Protein AF-A0A7S1D267-F1 (afdb_monomer_lite)

Radius of gyration: 24.35 Å; chains: 1; bounding box: 54×44×79 Å

Sequence (174 aa):
LTNVMGDVPKQSEVVRTTVVKEMGVYAPFTQSGLIVVNGHVASTYAHVQGGKSDRLVVGGVETALSFQYLAHLAQAPHRMLCSLNFKACESEQYDEEGLSWYAASQLAALDWLETQEGASKMAIGVGTAVVVLHVLSMMEFLMNHMLMIAVVGFVSWYGMRNTTKPVAVAAAAK

pLDDT: mean 81.95, std 12.63, range [33.12, 93.12]

InterPro domains:
  IPR001767 Hedgehog protein, Hint domain [PF01079] (10-107)
  IPR050387 Hedgehog Signaling [PTHR11889] (10-116)

Secondary structure (DSSP, 8-state):
-------PPP------------S-------TTSEEEETTEEEESS---STTS-SEEEETTEEEEEEHHHHHHHHHHHHHHHHHH-HHHHHT--B-TTS-BHHHHHHHHHHHHHHT-SSHHHHHHHHHHHHHHHHHHHHHHHHHHHHHHHHHHHHHHHHHHHHHTS---------

Organism: Cyclophora tenuis (NCBI:txid216820)

Structure (mmCIF, N/CA/C/O backbone):
data_AF-A0A7S1D267-F1
#
_entry.id   AF-A0A7S1D267-F1
#
loop_
_atom_site.group_PDB
_atom_site.id
_atom_site.type_symbol
_atom_site.label_atom_id
_atom_site.label_alt_id
_atom_site.label_comp_id
_atom_site.label_asym_id
_atom_site.label_entity_id
_atom_site.label_seq_id
_atom_site.pdbx_PDB_ins_code
_atom_site.Cartn_x
_atom_site.Cartn_y
_atom_site.Cartn_z
_atom_site.occupancy
_atom_site.B_iso_or_equiv
_atom_site.auth_seq_id
_atom_site.auth_comp_id
_atom_site.auth_asym_id
_atom_site.auth_atom_id
_atom_site.pdbx_PDB_model_num
ATOM 1 N N . LEU A 1 1 ? -13.409 -12.988 -21.648 1.00 35.12 1 LEU A N 1
ATOM 2 C CA . LEU A 1 1 ? -12.776 -14.095 -20.899 1.00 35.12 1 LEU A CA 1
ATOM 3 C C . LEU A 1 1 ? -13.588 -14.294 -19.633 1.00 35.12 1 LEU A C 1
ATOM 5 O O . LEU A 1 1 ? -14.026 -13.321 -19.042 1.00 35.12 1 LEU A O 1
ATOM 9 N N . THR A 1 2 ? -13.933 -15.545 -19.386 1.00 33.12 2 THR A N 1
ATOM 10 C CA . THR A 1 2 ? -15.068 -16.061 -18.613 1.00 33.12 2 THR A 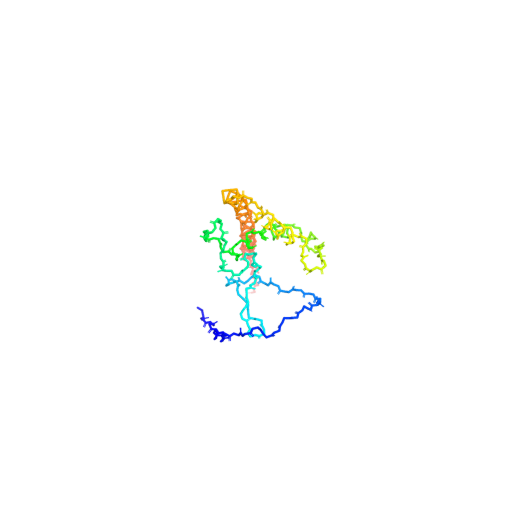CA 1
ATOM 11 C C . THR A 1 2 ? -15.100 -15.644 -17.143 1.00 33.12 2 THR A C 1
ATOM 13 O O . THR A 1 2 ? -14.118 -15.814 -16.427 1.00 33.12 2 THR A O 1
ATOM 16 N N . ASN A 1 3 ? -16.274 -15.176 -16.703 1.00 40.81 3 ASN A N 1
ATOM 17 C CA . ASN A 1 3 ? -16.671 -15.052 -15.304 1.00 40.81 3 ASN A CA 1
ATOM 18 C C . ASN A 1 3 ? -16.544 -16.415 -14.613 1.00 40.81 3 ASN A C 1
ATOM 20 O O . ASN A 1 3 ? -17.416 -17.268 -14.764 1.00 40.81 3 ASN A O 1
ATOM 24 N N . VAL A 1 4 ? -15.478 -16.614 -13.840 1.00 45.06 4 VAL A N 1
ATOM 25 C CA . VAL A 1 4 ? -15.450 -17.639 -12.791 1.00 45.06 4 VAL A CA 1
ATOM 26 C C . VAL A 1 4 ? -15.967 -16.966 -11.525 1.00 45.06 4 VAL A C 1
ATOM 28 O O . VAL A 1 4 ? -15.221 -16.648 -10.605 1.00 45.06 4 VAL A O 1
ATOM 31 N N . MET A 1 5 ? -17.262 -16.656 -11.529 1.00 41.69 5 MET A N 1
ATOM 32 C CA . MET A 1 5 ? -17.984 -16.271 -10.324 1.00 41.69 5 MET A CA 1
ATOM 33 C C . MET A 1 5 ? -18.315 -17.584 -9.619 1.00 41.69 5 MET A C 1
ATOM 35 O O . MET A 1 5 ? -19.364 -18.178 -9.849 1.00 41.69 5 MET A O 1
ATOM 39 N N . GLY A 1 6 ? -17.330 -18.105 -8.883 1.00 47.19 6 GLY A N 1
ATOM 40 C CA . GLY A 1 6 ? -17.556 -19.204 -7.954 1.00 47.19 6 GLY A CA 1
ATOM 41 C C . GLY A 1 6 ? -18.651 -18.800 -6.973 1.00 47.19 6 GLY A C 1
ATOM 42 O O . GLY A 1 6 ? -18.711 -17.635 -6.572 1.00 47.19 6 GLY A O 1
ATOM 43 N N . ASP A 1 7 ? -19.530 -19.750 -6.659 1.00 48.56 7 ASP A N 1
ATOM 44 C CA . ASP A 1 7 ? -20.630 -19.601 -5.712 1.00 48.56 7 ASP A CA 1
ATOM 45 C C . ASP A 1 7 ? -20.211 -18.751 -4.508 1.00 48.56 7 ASP A C 1
ATOM 47 O O . ASP A 1 7 ? -19.256 -19.075 -3.797 1.00 48.56 7 ASP A O 1
ATOM 51 N N . VAL A 1 8 ? -20.921 -17.642 -4.292 1.00 54.66 8 VAL A N 1
ATOM 52 C CA . VAL A 1 8 ? -20.744 -16.820 -3.093 1.00 54.66 8 VAL A CA 1
ATOM 53 C C . VAL A 1 8 ? -20.998 -17.733 -1.888 1.00 54.66 8 VAL A C 1
ATOM 55 O O . VAL A 1 8 ? -22.082 -18.325 -1.815 1.00 54.66 8 VAL A O 1
ATOM 58 N N . PRO A 1 9 ? -20.043 -17.890 -0.953 1.00 56.19 9 PRO A N 1
ATOM 59 C CA . PRO A 1 9 ? -20.243 -18.760 0.194 1.00 56.19 9 PRO A CA 1
ATOM 60 C C . PRO A 1 9 ? -21.490 -18.318 0.966 1.00 56.19 9 PRO A C 1
ATOM 62 O O . PRO A 1 9 ? -21.684 -17.128 1.226 1.00 56.19 9 PRO A O 1
ATOM 65 N N . LYS A 1 10 ? -22.345 -19.280 1.335 1.00 60.69 10 LYS A N 1
ATOM 66 C CA . LYS A 1 10 ? -23.443 -19.056 2.288 1.00 60.69 10 LYS A CA 1
ATOM 67 C C . LYS A 1 10 ? -22.890 -18.397 3.557 1.00 60.69 10 LYS A C 1
ATOM 69 O O . LYS A 1 10 ? -21.775 -18.718 3.964 1.00 60.69 10 LYS A O 1
ATOM 74 N N . GLN A 1 11 ? -23.680 -17.514 4.178 1.00 63.66 11 GLN A N 1
ATOM 75 C CA . GLN A 1 11 ? -23.341 -16.870 5.454 1.00 63.66 11 GLN A CA 1
ATOM 76 C C . GLN A 1 11 ? -22.750 -17.891 6.437 1.00 63.66 11 GLN A C 1
ATOM 78 O O . GLN A 1 11 ? -23.395 -18.883 6.775 1.00 63.66 11 GLN A O 1
ATOM 83 N N . SER A 1 12 ? -21.511 -17.643 6.858 1.00 74.12 12 SER A N 1
ATOM 84 C CA . SER A 1 12 ? -20.780 -18.455 7.826 1.00 74.12 12 SER A CA 1
ATOM 85 C C . SER A 1 12 ? -20.781 -17.758 9.181 1.00 74.12 12 SER A C 1
ATOM 87 O O . SER A 1 12 ? -20.404 -16.590 9.272 1.00 74.12 12 SER A O 1
ATOM 89 N N . GLU A 1 13 ? -21.179 -18.472 10.229 1.00 85.06 13 GLU A N 1
ATOM 90 C CA . GLU A 1 13 ? -21.114 -17.985 11.606 1.00 85.06 13 GLU A CA 1
ATOM 91 C C . GLU A 1 13 ? -19.745 -18.311 12.219 1.00 85.06 13 GLU A C 1
ATOM 93 O O . GLU A 1 13 ? -19.240 -19.430 12.095 1.00 85.06 13 GLU A O 1
ATOM 98 N N . VAL A 1 14 ? -19.124 -17.328 12.875 1.00 85.31 14 VAL A N 1
ATOM 99 C CA . VAL A 1 14 ? -17.839 -17.517 13.559 1.00 85.31 14 VAL A CA 1
ATOM 100 C C . VAL A 1 14 ? -18.091 -18.188 14.908 1.00 85.31 14 VAL A C 1
ATOM 102 O O . VAL A 1 14 ? -18.537 -17.547 15.853 1.00 85.31 14 VAL A O 1
ATOM 105 N N . VAL A 1 15 ? -17.786 -19.484 15.003 1.00 91.06 15 VAL A N 1
ATOM 106 C CA . VAL A 1 15 ? -18.012 -20.287 16.224 1.00 91.06 15 VAL A CA 1
ATOM 107 C C . VAL A 1 15 ? -16.840 -20.194 17.207 1.00 91.06 15 VAL A C 1
ATOM 109 O O . VAL A 1 15 ? -17.014 -20.320 18.418 1.00 91.06 15 VAL A O 1
ATOM 112 N N . ARG A 1 16 ? -15.618 -19.995 16.700 1.00 90.19 16 ARG A N 1
ATOM 113 C CA . ARG A 1 16 ? -14.397 -19.945 17.510 1.00 90.19 16 ARG A CA 1
ATOM 114 C C . ARG A 1 16 ? -13.319 -19.131 16.805 1.00 90.19 16 ARG A C 1
ATOM 116 O O . ARG A 1 16 ? -13.071 -19.340 15.623 1.00 90.19 16 ARG A O 1
ATOM 123 N N . THR A 1 17 ? -12.623 -18.297 17.570 1.00 88.81 17 THR A N 1
ATOM 124 C CA . THR A 1 17 ? -11.415 -17.593 17.126 1.00 88.81 17 THR A CA 1
ATOM 125 C C . THR A 1 17 ? -10.213 -18.158 17.872 1.00 88.81 17 THR A C 1
ATOM 127 O O . THR A 1 17 ? -10.249 -18.314 19.093 1.00 88.81 17 THR A O 1
ATOM 130 N N . THR A 1 18 ? -9.147 -18.488 17.149 1.00 89.19 18 THR A N 1
ATOM 131 C CA . THR A 1 18 ? -7.873 -18.945 17.718 1.00 89.19 18 THR A CA 1
ATOM 132 C C . THR A 1 18 ? -6.733 -18.149 17.112 1.00 89.19 18 THR A C 1
ATOM 134 O O . THR A 1 18 ? -6.724 -17.923 15.905 1.00 89.19 18 THR A O 1
ATOM 137 N N . VAL A 1 19 ? -5.763 -17.767 17.937 1.00 84.56 19 VAL A N 1
ATOM 138 C CA . VAL A 1 19 ? -4.521 -17.141 17.477 1.00 84.56 19 VAL A CA 1
ATOM 139 C C . VAL A 1 19 ? -3.485 -18.243 17.285 1.00 84.56 19 VAL A C 1
ATOM 141 O O . VAL A 1 19 ? -3.266 -19.043 18.195 1.00 84.56 19 VAL A O 1
ATOM 144 N N . VAL A 1 20 ? -2.879 -18.301 16.101 1.00 84.94 20 VAL A N 1
ATOM 145 C CA . VAL A 1 20 ? -1.828 -19.267 15.756 1.00 84.94 20 VAL A CA 1
ATOM 146 C C . VAL A 1 20 ? -0.622 -18.483 15.246 1.00 84.94 20 VAL A C 1
ATOM 148 O O . VAL A 1 20 ? -0.792 -17.561 14.451 1.00 84.94 20 VAL A O 1
ATOM 151 N N . LYS A 1 21 ? 0.580 -18.827 15.718 1.00 80.69 21 LYS A N 1
ATOM 152 C CA . LYS A 1 21 ? 1.842 -18.244 15.250 1.00 80.69 21 LYS A CA 1
ATOM 153 C C . LYS A 1 21 ? 2.550 -19.270 14.372 1.00 80.69 21 LYS A C 1
ATOM 155 O O . LYS A 1 21 ? 2.988 -20.297 14.877 1.00 80.69 21 LYS A O 1
ATOM 160 N N . GLU A 1 22 ? 2.639 -18.981 13.080 1.00 83.69 22 GLU A N 1
ATOM 161 C CA . GLU A 1 22 ? 3.252 -19.845 12.066 1.00 83.69 22 GLU A CA 1
ATOM 162 C C . GLU A 1 22 ? 4.342 -19.088 11.303 1.00 83.69 22 GLU A C 1
ATOM 164 O O . GLU A 1 22 ? 4.376 -17.855 11.303 1.00 83.69 22 GLU A O 1
ATOM 169 N N . MET A 1 23 ? 5.242 -19.822 10.643 1.00 80.38 23 MET A N 1
ATOM 170 C CA . MET A 1 23 ? 6.247 -19.209 9.775 1.00 80.38 23 MET A CA 1
ATOM 171 C C . MET A 1 23 ? 5.687 -18.943 8.379 1.00 80.38 23 MET A C 1
ATOM 173 O O . MET A 1 23 ? 5.276 -19.866 7.676 1.00 80.38 23 MET A O 1
ATOM 177 N N . GLY A 1 24 ? 5.786 -17.686 7.952 1.00 72.00 24 GLY A N 1
ATOM 178 C CA . GLY A 1 24 ? 5.407 -17.245 6.616 1.00 72.00 24 GLY A CA 1
ATOM 179 C C . GLY A 1 24 ? 3.974 -16.725 6.551 1.00 72.00 24 GLY A C 1
ATOM 180 O O . GLY A 1 24 ? 3.035 -17.331 7.059 1.00 72.00 24 GLY A O 1
ATOM 181 N N . VAL A 1 25 ? 3.814 -15.589 5.878 1.00 79.00 25 VAL A N 1
ATOM 182 C CA . VAL A 1 25 ? 2.520 -14.967 5.597 1.00 79.00 25 VAL A CA 1
ATOM 183 C C . VAL A 1 25 ? 2.462 -14.691 4.103 1.00 79.00 25 VAL A C 1
ATOM 185 O O . VAL A 1 25 ? 3.423 -14.198 3.515 1.00 79.00 25 VAL A O 1
ATOM 188 N N . TYR A 1 26 ? 1.338 -15.024 3.474 1.00 81.88 26 TYR A N 1
ATOM 189 C CA . TYR A 1 26 ? 1.105 -14.738 2.063 1.00 81.88 26 TYR A CA 1
ATOM 190 C C . TYR A 1 26 ? -0.168 -13.907 1.911 1.00 81.88 26 TYR A C 1
ATOM 192 O O . TYR A 1 26 ? -1.273 -14.411 2.101 1.00 81.88 26 TYR A O 1
ATOM 200 N N . ALA A 1 27 ? -0.001 -12.628 1.571 1.00 83.81 27 ALA A N 1
ATOM 201 C CA . ALA A 1 27 ? -1.084 -11.667 1.368 1.00 83.81 27 ALA A CA 1
ATOM 202 C C . ALA A 1 27 ? -0.957 -11.035 -0.032 1.00 83.81 27 ALA A C 1
ATOM 204 O O . ALA A 1 27 ? -0.378 -9.958 -0.183 1.00 83.81 27 ALA A O 1
ATOM 205 N N . PRO A 1 28 ? -1.408 -11.728 -1.093 1.00 85.50 28 PRO A N 1
ATOM 206 C CA . PRO A 1 28 ? -1.228 -11.252 -2.457 1.00 85.50 28 PRO A CA 1
ATOM 207 C C . PRO A 1 28 ? -2.199 -10.119 -2.775 1.00 85.50 28 PRO A C 1
ATOM 209 O O . PRO A 1 28 ? -3.397 -10.254 -2.561 1.00 85.50 28 PRO A O 1
ATOM 212 N N . PHE A 1 29 ? -1.718 -9.044 -3.396 1.00 83.81 29 PHE A N 1
ATOM 213 C CA . PHE A 1 29 ? -2.601 -8.021 -3.952 1.00 83.81 29 PHE A CA 1
ATOM 214 C C . PHE A 1 29 ? -3.257 -8.519 -5.242 1.00 83.81 29 PHE A C 1
ATOM 216 O O . PHE A 1 29 ? -2.619 -8.569 -6.296 1.00 83.81 29 PHE A O 1
ATOM 223 N N . THR A 1 30 ? -4.529 -8.913 -5.160 1.00 86.69 30 THR A N 1
ATOM 224 C CA . THR A 1 30 ? -5.304 -9.364 -6.322 1.00 86.69 30 THR A CA 1
ATOM 225 C C . THR A 1 30 ? -6.026 -8.195 -6.990 1.00 86.69 30 THR A C 1
ATOM 227 O O . THR A 1 30 ? -6.328 -7.179 -6.367 1.00 86.69 30 THR A O 1
ATOM 230 N N . GLN A 1 31 ? -6.350 -8.338 -8.278 1.00 82.38 31 GLN A N 1
ATOM 231 C CA . GLN A 1 31 ? -7.054 -7.289 -9.024 1.00 82.38 31 GLN A CA 1
ATOM 232 C C . GLN A 1 31 ? -8.456 -7.006 -8.455 1.00 82.38 31 GLN A C 1
ATOM 234 O O . GLN A 1 31 ? -8.903 -5.863 -8.461 1.00 82.38 31 GLN A O 1
ATOM 239 N N . SER A 1 32 ? -9.135 -8.033 -7.933 1.00 83.94 32 SER A N 1
ATOM 240 C CA . SER A 1 32 ? -10.429 -7.901 -7.250 1.00 83.94 32 SER A CA 1
ATOM 241 C C . SER A 1 32 ? -10.310 -7.455 -5.794 1.00 83.94 32 SER A C 1
ATOM 243 O O . SER A 1 32 ? -11.312 -7.087 -5.191 1.00 83.94 32 SER A O 1
ATOM 245 N N . GLY A 1 33 ? -9.116 -7.555 -5.212 1.00 84.50 33 GLY A N 1
ATOM 246 C CA . GLY A 1 33 ? -8.879 -7.363 -3.790 1.00 84.50 33 GLY A CA 1
ATOM 247 C C . GLY A 1 33 ? -9.447 -8.429 -2.867 1.00 84.50 33 GLY A C 1
ATOM 248 O O . GLY A 1 33 ? -9.523 -8.232 -1.654 1.00 84.50 33 GLY A O 1
ATOM 249 N N . LEU A 1 34 ? -9.847 -9.555 -3.450 1.00 88.81 34 LEU A N 1
ATOM 250 C CA . LEU A 1 34 ? -10.394 -10.704 -2.754 1.00 88.81 34 LEU A CA 1
ATOM 251 C C . LEU A 1 34 ? -9.536 -11.939 -3.033 1.00 88.81 34 LEU A C 1
ATOM 253 O O . LEU A 1 34 ? -8.952 -12.083 -4.112 1.00 88.81 34 LEU A O 1
ATOM 257 N N . ILE A 1 35 ? -9.507 -12.848 -2.067 1.00 90.88 35 ILE A N 1
ATOM 258 C CA . ILE A 1 35 ? -8.905 -14.176 -2.165 1.00 90.88 35 ILE A CA 1
ATOM 259 C C . ILE A 1 35 ? -9.842 -15.199 -1.522 1.00 90.88 35 ILE A C 1
ATOM 261 O O . ILE A 1 35 ? -10.541 -14.893 -0.559 1.00 90.88 35 ILE A O 1
ATOM 265 N N . VAL A 1 36 ? -9.869 -16.420 -2.056 1.00 91.31 36 VAL A N 1
ATOM 266 C CA . VAL A 1 36 ? -10.566 -17.542 -1.419 1.00 91.31 36 VAL A CA 1
ATOM 267 C C . VAL A 1 36 ? -9.545 -18.364 -0.643 1.00 91.31 36 VAL A C 1
ATOM 269 O O . VAL A 1 36 ? -8.651 -18.958 -1.240 1.00 91.31 36 VAL A O 1
ATOM 272 N N . VAL A 1 37 ? -9.683 -18.410 0.680 1.00 87.50 37 VAL A N 1
ATOM 273 C CA . VAL A 1 37 ? -8.833 -19.201 1.579 1.00 87.50 37 VAL A C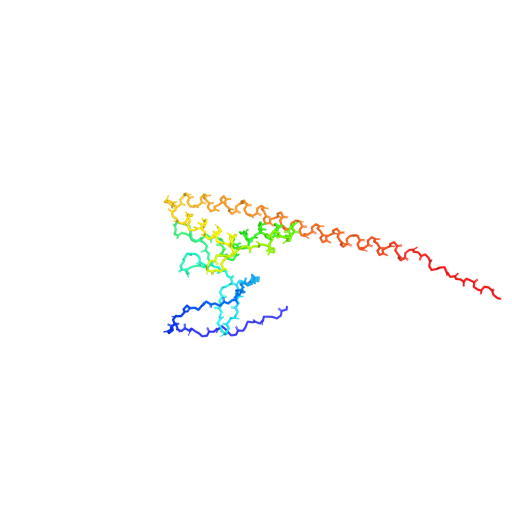A 1
ATOM 274 C C . VAL A 1 37 ? -9.715 -20.218 2.287 1.00 87.50 37 VAL A C 1
ATOM 276 O O . VAL A 1 37 ? -10.675 -19.852 2.959 1.00 87.50 37 VAL A O 1
ATOM 279 N N . ASN A 1 38 ? -9.421 -21.508 2.108 1.00 89.50 38 ASN A N 1
ATOM 280 C CA . ASN A 1 38 ? -10.194 -22.613 2.693 1.00 89.50 38 ASN A CA 1
ATOM 281 C C . ASN A 1 38 ? -11.712 -22.531 2.413 1.00 89.50 38 ASN A C 1
ATOM 283 O O . ASN A 1 38 ? -12.523 -22.865 3.268 1.00 89.50 38 ASN A O 1
ATOM 287 N N . GLY A 1 39 ? -12.103 -22.061 1.222 1.00 87.19 39 GLY A N 1
ATOM 288 C CA . GLY A 1 39 ? -13.512 -21.908 0.832 1.00 87.19 39 GLY A CA 1
ATOM 289 C C . GLY A 1 39 ? -14.195 -20.631 1.338 1.00 87.19 39 GLY A C 1
ATOM 290 O O . GLY A 1 39 ? -15.367 -20.416 1.035 1.00 87.19 39 GLY A O 1
ATOM 291 N N . HIS A 1 40 ? -13.476 -19.760 2.051 1.00 85.38 40 HIS A N 1
ATOM 292 C CA . HIS A 1 40 ? -13.980 -18.472 2.522 1.00 85.38 40 HIS A CA 1
ATOM 293 C C . HIS A 1 40 ? -13.397 -17.324 1.702 1.00 85.38 40 HIS A C 1
ATOM 295 O O . HIS A 1 40 ? -12.195 -17.283 1.445 1.00 85.38 40 HIS A O 1
ATOM 301 N N . VAL A 1 41 ? -14.248 -16.377 1.304 1.00 87.50 41 VAL A N 1
ATOM 302 C CA . VAL A 1 41 ? -13.813 -15.139 0.648 1.00 87.50 41 VAL A CA 1
ATOM 303 C C . VAL A 1 41 ? -13.280 -14.188 1.715 1.00 87.50 41 VAL A C 1
ATOM 305 O O . VAL A 1 41 ? -13.989 -13.855 2.661 1.00 87.50 41 VAL A O 1
ATOM 308 N N . ALA A 1 42 ? -12.043 -13.738 1.544 1.00 86.56 42 ALA A N 1
ATOM 309 C CA . ALA A 1 42 ? -11.384 -12.768 2.403 1.00 86.56 42 ALA A CA 1
ATOM 310 C C . ALA A 1 42 ? -10.831 -11.604 1.570 1.00 86.56 42 ALA A C 1
ATOM 312 O O . ALA A 1 42 ? -10.476 -11.772 0.402 1.00 86.56 42 ALA A O 1
ATOM 313 N N . SER A 1 43 ? -10.748 -10.423 2.183 1.00 87.00 43 SER A N 1
ATOM 314 C CA . SER A 1 43 ? -10.002 -9.290 1.626 1.00 87.00 43 SER A CA 1
ATOM 315 C C . SER A 1 43 ? -8.507 -9.607 1.607 1.00 87.00 43 SER A C 1
ATOM 317 O O . SER A 1 43 ? -7.988 -10.221 2.538 1.00 87.00 43 SER A O 1
ATOM 319 N N . THR A 1 44 ? -7.803 -9.143 0.578 1.00 88.81 44 THR A N 1
ATOM 320 C CA . THR A 1 44 ? -6.333 -9.205 0.505 1.00 88.81 44 THR A CA 1
ATOM 321 C C . THR A 1 44 ? -5.640 -7.989 1.120 1.00 88.81 44 THR A C 1
ATOM 323 O O . THR A 1 44 ? -4.424 -7.850 1.024 1.00 88.81 44 THR A O 1
ATOM 326 N N . TYR A 1 45 ? -6.408 -7.079 1.717 1.00 86.81 45 TYR A N 1
ATOM 327 C CA . TYR A 1 45 ? -5.925 -5.836 2.309 1.00 86.81 45 TYR A CA 1
ATOM 328 C C . TYR A 1 45 ? -6.380 -5.713 3.755 1.00 86.81 45 TYR A C 1
ATOM 330 O O . TYR A 1 45 ? -7.494 -6.127 4.098 1.00 86.81 45 TYR A O 1
ATOM 338 N N . ALA A 1 46 ? -5.539 -5.083 4.574 1.00 81.38 46 ALA A N 1
ATOM 339 C CA . ALA A 1 46 ? -5.892 -4.717 5.933 1.00 81.38 46 ALA A CA 1
ATOM 340 C C . ALA A 1 46 ? -7.019 -3.675 5.932 1.00 81.38 46 ALA A C 1
ATOM 342 O O . ALA A 1 46 ? -6.996 -2.702 5.174 1.00 81.38 46 ALA A O 1
ATOM 343 N N . HIS A 1 47 ? -7.999 -3.892 6.803 1.00 83.31 47 HIS A N 1
ATOM 344 C CA . HIS A 1 47 ? -9.089 -2.962 7.049 1.00 83.31 47 HIS A CA 1
ATOM 345 C C . HIS A 1 47 ? -8.882 -2.313 8.413 1.00 83.31 47 HIS A C 1
ATOM 347 O O . HIS A 1 47 ? -8.875 -3.013 9.423 1.00 83.31 47 HIS A O 1
ATOM 353 N N . VAL A 1 48 ? -8.683 -0.996 8.435 1.00 76.62 48 VAL A N 1
ATOM 354 C CA . VAL A 1 48 ? -8.252 -0.280 9.651 1.00 76.62 48 VAL A CA 1
ATOM 355 C C . VAL A 1 48 ? -9.441 0.302 10.432 1.00 76.62 48 VAL A C 1
ATOM 357 O O . VAL A 1 48 ? -9.388 0.425 11.646 1.00 76.62 48 VAL A O 1
ATOM 360 N N . GLN A 1 49 ? -10.589 0.518 9.774 1.00 80.81 49 GLN A N 1
ATOM 361 C CA . GLN A 1 49 ? -11.777 1.168 10.356 1.00 80.81 49 GLN A CA 1
ATOM 362 C C . GLN A 1 49 ? -12.878 0.184 10.800 1.00 80.81 49 GLN A C 1
ATOM 364 O O . GLN A 1 49 ? -14.076 0.420 10.602 1.00 80.81 49 GLN A O 1
ATOM 369 N N . GLY A 1 50 ? -12.486 -0.958 11.371 1.00 71.62 50 GLY A N 1
ATOM 370 C CA . GLY A 1 50 ? -13.409 -1.895 12.028 1.00 71.62 50 GLY A CA 1
ATOM 371 C C . GLY A 1 50 ? -14.457 -2.553 11.116 1.00 71.62 50 GLY A C 1
ATOM 372 O O . GLY A 1 50 ? -15.551 -2.876 11.575 1.00 71.62 50 GLY A O 1
ATOM 373 N N . GLY A 1 51 ? -14.158 -2.723 9.826 1.00 68.88 51 GLY A N 1
ATOM 374 C CA . GLY A 1 51 ? -14.932 -3.537 8.879 1.00 68.88 51 GLY A CA 1
ATOM 375 C C . GLY A 1 51 ? -16.285 -2.981 8.420 1.00 68.88 51 GLY A C 1
ATOM 376 O O . GLY A 1 51 ? -17.063 -3.728 7.835 1.00 68.88 51 GLY A O 1
ATOM 377 N N . LYS A 1 52 ? -16.609 -1.704 8.677 1.00 71.12 52 LYS A N 1
ATOM 378 C CA . LYS A 1 52 ? -17.950 -1.150 8.378 1.00 71.12 52 LYS A CA 1
ATOM 379 C C . LYS A 1 52 ? -18.194 -0.773 6.910 1.00 71.12 52 LYS A C 1
ATOM 381 O O . LYS A 1 52 ? -19.346 -0.730 6.493 1.00 71.12 52 LYS A O 1
ATOM 386 N N . SER A 1 53 ? -17.143 -0.473 6.149 1.00 82.56 53 SER A N 1
ATOM 387 C CA . SER A 1 53 ? -17.202 -0.083 4.728 1.00 82.56 53 SER A CA 1
ATOM 388 C C . SER A 1 53 ? -15.892 -0.464 4.045 1.00 82.56 53 SER A C 1
ATOM 390 O O . SER A 1 53 ? -14.849 -0.336 4.664 1.00 82.56 53 SER A O 1
ATOM 392 N N . ASP A 1 54 ? -15.889 -0.898 2.788 1.00 85.81 54 ASP A N 1
ATOM 393 C CA . ASP A 1 54 ? -14.661 -1.170 2.016 1.00 85.81 54 ASP A CA 1
ATOM 394 C C . ASP A 1 54 ? -13.894 0.108 1.617 1.00 85.81 54 ASP A C 1
ATOM 396 O O . ASP A 1 54 ? -12.798 0.044 1.040 1.00 85.81 54 ASP A O 1
ATOM 400 N N . ARG A 1 55 ? -14.451 1.272 1.957 1.00 89.00 55 ARG A N 1
ATOM 401 C CA . ARG A 1 55 ? -13.879 2.590 1.717 1.00 89.00 55 ARG A CA 1
ATOM 402 C C . ARG A 1 55 ? -13.511 3.313 2.999 1.00 89.00 55 ARG A C 1
ATOM 404 O O . ARG A 1 55 ? -14.070 3.082 4.068 1.00 89.00 55 ARG A O 1
ATOM 411 N N . LEU A 1 56 ? -12.571 4.239 2.853 1.00 87.75 56 LEU A N 1
ATOM 412 C CA . LEU A 1 56 ? -12.148 5.127 3.918 1.00 87.75 56 LEU A CA 1
ATOM 413 C C . LEU A 1 56 ? -13.287 6.082 4.283 1.00 87.75 56 LEU A C 1
ATOM 415 O O . LEU A 1 56 ? -13.815 6.795 3.424 1.00 87.75 56 LEU A O 1
ATOM 419 N N . VAL A 1 57 ? -13.612 6.135 5.567 1.00 87.12 57 VAL A N 1
ATOM 420 C CA . VAL A 1 57 ? -14.598 7.038 6.153 1.00 87.12 57 VAL A CA 1
ATOM 421 C C . VAL A 1 57 ? -13.869 8.166 6.876 1.00 87.12 57 VAL A C 1
ATOM 423 O O . VAL A 1 57 ? -13.069 7.929 7.777 1.00 87.12 57 VAL A O 1
ATOM 426 N N . VAL A 1 58 ? -14.163 9.412 6.509 1.00 83.06 58 VAL A N 1
ATOM 427 C CA . VAL A 1 58 ? -13.552 10.611 7.099 1.00 83.06 58 VAL A CA 1
ATOM 428 C C . VAL A 1 58 ? -14.666 11.486 7.660 1.00 83.06 58 VAL A C 1
ATOM 430 O O . VAL A 1 58 ? -15.563 11.907 6.935 1.00 83.06 58 VAL A O 1
ATOM 433 N N . GLY A 1 59 ? -14.648 11.743 8.971 1.00 80.06 59 GLY A N 1
ATOM 434 C CA . GLY A 1 59 ? -15.669 12.570 9.626 1.00 80.06 59 GLY A CA 1
ATOM 435 C C . GLY A 1 59 ? -17.087 11.991 9.538 1.00 80.06 59 GLY A C 1
ATOM 436 O O . GLY A 1 59 ? -18.050 12.748 9.516 1.00 80.06 59 GLY A O 1
ATOM 437 N N . GLY A 1 60 ? -17.212 10.664 9.440 1.00 81.56 60 GLY A N 1
ATOM 438 C CA . GLY A 1 60 ? -18.494 9.970 9.273 1.00 81.56 60 GLY A CA 1
ATOM 439 C C . GLY A 1 60 ? -19.013 9.907 7.832 1.00 81.56 60 GLY A C 1
ATOM 440 O O . GLY A 1 60 ? -20.074 9.333 7.610 1.00 81.56 60 GLY A O 1
ATOM 441 N N . VAL A 1 61 ? -18.280 10.455 6.857 1.00 83.56 61 VAL A N 1
ATOM 442 C CA . VAL A 1 61 ? -18.636 10.402 5.433 1.00 83.56 61 VAL A CA 1
ATOM 443 C C . VAL A 1 61 ? -17.738 9.404 4.712 1.00 83.56 61 VAL A C 1
ATOM 445 O O . VAL A 1 61 ? -16.513 9.467 4.821 1.00 83.56 61 VAL A O 1
ATOM 448 N N . GLU A 1 62 ? -18.348 8.486 3.964 1.00 88.94 62 GLU A N 1
ATOM 449 C CA . GLU A 1 62 ? -17.623 7.563 3.092 1.00 88.94 62 GLU A CA 1
ATOM 450 C C . GLU A 1 62 ? -16.992 8.329 1.922 1.00 88.94 62 GLU A C 1
ATOM 452 O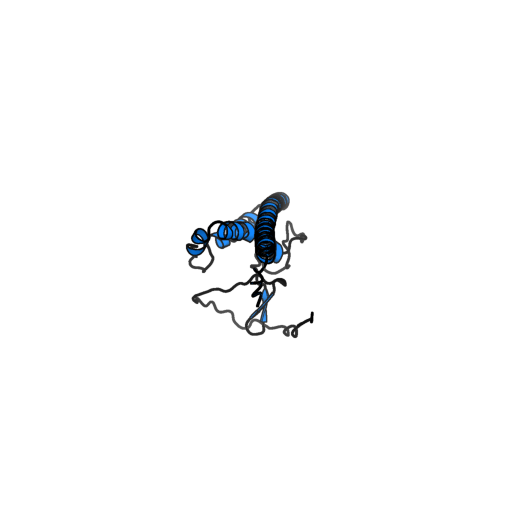 O . GLU A 1 62 ? -17.658 9.083 1.210 1.00 88.94 62 GLU A O 1
ATOM 457 N N . THR A 1 63 ? -15.687 8.159 1.733 1.00 88.31 63 THR A N 1
ATOM 458 C CA . THR A 1 63 ? -14.950 8.762 0.619 1.00 88.31 63 THR A CA 1
ATOM 459 C C . THR A 1 63 ? -14.956 7.837 -0.598 1.00 88.31 63 THR A C 1
ATOM 461 O O . THR A 1 63 ? -15.320 6.672 -0.506 1.00 88.31 63 THR A O 1
ATOM 464 N N . ALA A 1 64 ?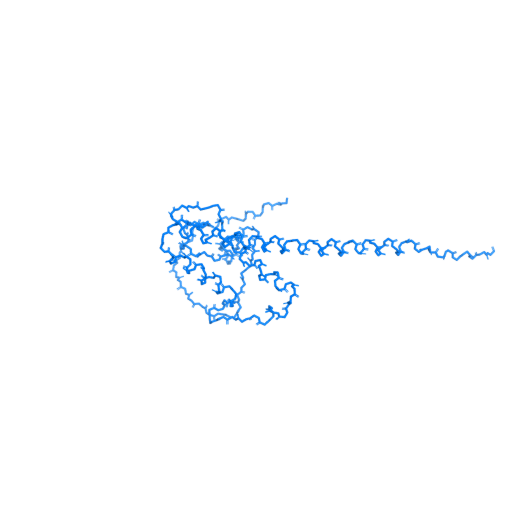 -14.487 8.315 -1.752 1.00 89.94 64 ALA A N 1
ATOM 465 C CA . ALA A 1 64 ? -14.306 7.468 -2.936 1.00 89.94 64 ALA A CA 1
ATOM 466 C C . ALA A 1 64 ? -13.082 6.524 -2.848 1.00 89.94 64 ALA A C 1
ATOM 468 O O . ALA A 1 64 ? -12.836 5.751 -3.775 1.00 89.94 64 ALA A O 1
ATOM 469 N N . LEU A 1 65 ? -12.295 6.592 -1.769 1.00 89.38 65 LEU A N 1
ATOM 470 C CA . LEU A 1 65 ? -11.034 5.867 -1.625 1.00 89.38 65 LEU A CA 1
ATOM 471 C C . LEU A 1 65 ? -11.283 4.492 -0.999 1.00 89.38 65 LEU A C 1
ATOM 473 O O . LEU A 1 65 ? -11.562 4.398 0.194 1.00 89.38 65 LEU A O 1
ATOM 477 N N . SER A 1 66 ? -11.164 3.421 -1.787 1.00 89.94 66 SER A N 1
ATOM 478 C CA . SER A 1 66 ? -11.204 2.054 -1.254 1.00 89.94 66 SER A CA 1
ATOM 479 C C . SER A 1 66 ? -9.913 1.703 -0.510 1.00 89.94 66 SER A C 1
ATOM 481 O O . SER A 1 66 ? -8.830 2.179 -0.867 1.00 89.94 66 SER A O 1
ATOM 483 N N . PHE A 1 67 ? -9.994 0.820 0.488 1.00 87.44 67 PHE A N 1
ATOM 484 C CA . PHE A 1 67 ? -8.798 0.316 1.180 1.00 87.44 67 PHE A CA 1
ATOM 485 C C . PHE A 1 67 ? -7.855 -0.442 0.234 1.00 87.44 67 PHE A C 1
ATOM 487 O O . PHE A 1 67 ? -6.638 -0.338 0.372 1.00 87.44 67 PHE A O 1
ATOM 494 N N . GLN A 1 68 ? -8.399 -1.114 -0.788 1.00 89.25 68 GLN A N 1
ATOM 495 C CA . GLN A 1 68 ? -7.611 -1.698 -1.878 1.00 89.25 68 GLN A CA 1
ATOM 496 C C . GLN A 1 68 ? -6.742 -0.641 -2.572 1.00 89.25 68 GLN A C 1
ATOM 498 O O . GLN A 1 68 ? -5.538 -0.834 -2.751 1.00 89.25 68 GLN A O 1
ATOM 503 N N . TYR A 1 69 ? -7.350 0.478 -2.975 1.00 89.50 69 TYR A N 1
ATOM 504 C CA . TYR A 1 69 ? -6.634 1.548 -3.658 1.00 89.50 69 TYR A CA 1
ATOM 505 C C . TYR A 1 69 ? -5.570 2.165 -2.749 1.00 89.50 69 TYR A C 1
ATOM 507 O O . TYR A 1 69 ? -4.424 2.323 -3.166 1.00 89.50 69 TYR A O 1
ATOM 515 N N . LEU A 1 70 ? -5.924 2.449 -1.494 1.00 90.00 70 LEU A N 1
ATOM 516 C CA . LEU A 1 70 ? -5.008 3.024 -0.512 1.00 90.00 70 LEU A CA 1
ATOM 517 C C . LEU A 1 70 ? -3.800 2.129 -0.246 1.00 90.00 70 LEU A C 1
ATOM 519 O O . LEU A 1 70 ? -2.679 2.624 -0.230 1.00 90.00 70 LEU A O 1
ATOM 523 N N . ALA A 1 71 ? -3.996 0.822 -0.106 1.00 89.44 71 ALA A N 1
ATOM 524 C CA . ALA A 1 71 ? -2.890 -0.103 0.090 1.00 89.44 71 ALA A CA 1
ATOM 525 C C . ALA A 1 71 ? -1.982 -0.200 -1.147 1.00 89.44 71 ALA A C 1
ATOM 527 O O . ALA A 1 71 ? -0.758 -0.214 -1.019 1.00 89.44 71 ALA A O 1
ATOM 528 N N . HIS A 1 72 ? -2.547 -0.193 -2.360 1.00 89.38 72 HIS A N 1
ATOM 529 C CA . HIS A 1 72 ? -1.740 -0.134 -3.583 1.00 89.38 72 HIS A CA 1
ATOM 530 C C . HIS A 1 72 ? -0.890 1.132 -3.666 1.00 89.38 72 HIS A C 1
ATOM 532 O O . HIS A 1 72 ? 0.284 1.052 -4.046 1.00 89.38 72 HIS A O 1
ATOM 538 N N . LEU A 1 73 ? -1.498 2.264 -3.313 1.00 91.38 73 LEU A N 1
ATOM 539 C CA . LEU A 1 73 ? -0.892 3.587 -3.304 1.00 91.38 73 LEU A CA 1
ATOM 540 C C . LEU A 1 73 ? 0.222 3.675 -2.255 1.00 91.38 73 LEU A C 1
ATOM 542 O O . LEU A 1 73 ? 1.329 4.103 -2.562 1.00 91.38 73 LEU A O 1
ATOM 546 N N . ALA A 1 74 ? -0.054 3.210 -1.036 1.00 91.38 74 ALA A N 1
ATOM 547 C CA . ALA A 1 74 ? 0.893 3.196 0.070 1.00 91.38 74 ALA A CA 1
ATOM 548 C C . ALA A 1 74 ? 2.079 2.266 -0.204 1.00 91.38 74 ALA A C 1
ATOM 550 O O . ALA A 1 74 ? 3.195 2.590 0.182 1.00 91.38 74 ALA A O 1
ATOM 551 N N . GLN A 1 75 ? 1.870 1.152 -0.912 1.00 91.12 75 GLN A N 1
ATOM 552 C CA . GLN A 1 75 ? 2.934 0.201 -1.242 1.00 91.12 75 GLN A CA 1
ATOM 553 C C . GLN A 1 75 ? 3.752 0.596 -2.485 1.00 91.12 75 GLN A C 1
ATOM 555 O O . GLN A 1 75 ? 4.817 0.026 -2.728 1.00 91.12 75 GLN A O 1
ATOM 560 N N . ALA A 1 76 ? 3.293 1.572 -3.273 1.00 91.94 76 ALA A N 1
ATOM 561 C CA . ALA A 1 76 ? 3.987 2.016 -4.482 1.00 91.94 76 ALA A CA 1
ATOM 562 C C . ALA A 1 76 ? 5.435 2.488 -4.249 1.00 91.94 76 ALA A C 1
ATOM 564 O O . ALA A 1 76 ? 6.322 2.035 -4.976 1.00 91.94 76 ALA A O 1
ATOM 565 N N . PRO A 1 77 ? 5.740 3.313 -3.226 1.00 91.69 77 PRO A N 1
ATOM 566 C CA . PRO A 1 77 ? 7.110 3.745 -2.968 1.00 91.69 77 PRO A CA 1
ATOM 567 C C . PRO A 1 77 ? 8.027 2.576 -2.603 1.00 91.69 77 PRO A C 1
ATOM 569 O O . PRO A 1 77 ? 9.175 2.551 -3.037 1.00 91.69 77 PRO A O 1
ATOM 572 N N . HIS A 1 78 ? 7.523 1.586 -1.861 1.00 91.25 78 HIS A N 1
ATOM 573 C CA . HIS A 1 78 ? 8.294 0.389 -1.536 1.00 91.25 78 HIS A CA 1
ATOM 574 C C . HIS A 1 78 ? 8.564 -0.471 -2.766 1.00 91.25 78 HIS A C 1
ATOM 576 O O . HIS A 1 78 ? 9.712 -0.827 -3.005 1.00 91.25 78 HIS A O 1
ATOM 582 N N . ARG A 1 79 ? 7.560 -0.723 -3.619 1.00 90.25 79 ARG A N 1
ATOM 583 C CA . ARG A 1 79 ? 7.782 -1.436 -4.891 1.00 90.25 79 ARG A CA 1
ATOM 584 C C . ARG A 1 79 ? 8.783 -0.708 -5.786 1.00 90.25 79 ARG A C 1
ATOM 586 O O . ARG A 1 79 ? 9.676 -1.343 -6.343 1.00 90.25 79 ARG A O 1
ATOM 593 N N . MET A 1 80 ? 8.679 0.618 -5.873 1.00 90.19 80 MET A N 1
ATOM 594 C CA . MET A 1 80 ? 9.633 1.446 -6.607 1.00 90.19 80 MET A CA 1
ATOM 595 C C . MET A 1 80 ? 11.047 1.311 -6.022 1.00 90.19 80 MET A C 1
ATOM 597 O O . MET A 1 80 ? 11.992 1.061 -6.770 1.00 90.19 80 MET A O 1
ATOM 601 N N . LEU A 1 81 ? 11.202 1.390 -4.698 1.00 89.94 81 LEU A N 1
ATOM 602 C CA . LEU A 1 81 ? 12.489 1.200 -4.027 1.00 89.94 81 LEU A CA 1
ATOM 603 C C . LEU A 1 81 ? 13.075 -0.196 -4.290 1.00 89.94 81 LEU A C 1
ATOM 605 O O . LEU A 1 81 ? 14.237 -0.292 -4.679 1.00 89.94 81 LEU A O 1
ATOM 609 N N 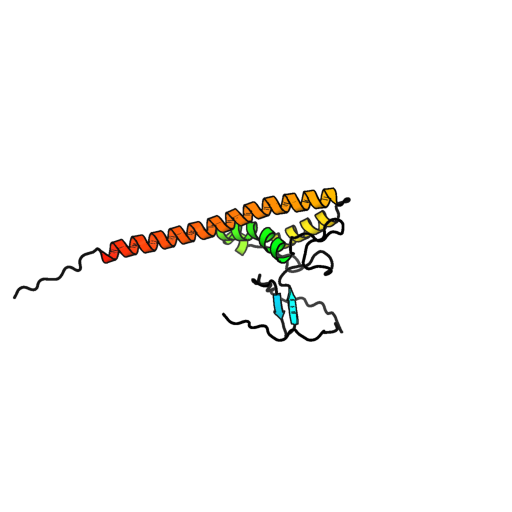. CYS A 1 82 ? 12.274 -1.257 -4.159 1.00 89.31 82 CYS A N 1
ATOM 610 C CA . CYS A 1 82 ? 12.707 -2.628 -4.438 1.00 89.31 82 CYS A CA 1
ATOM 611 C C . CYS A 1 82 ? 13.128 -2.819 -5.897 1.00 89.31 82 CYS A C 1
ATOM 613 O O . CYS A 1 82 ? 14.092 -3.530 -6.165 1.00 89.31 82 CYS A O 1
ATOM 615 N N . SER A 1 83 ? 12.438 -2.167 -6.841 1.00 87.06 83 SER A N 1
ATOM 616 C CA . SER A 1 83 ? 12.780 -2.241 -8.267 1.00 87.06 83 SER A CA 1
ATOM 617 C C . SER A 1 83 ? 14.127 -1.585 -8.595 1.00 87.06 83 SER A C 1
ATOM 619 O O . SER A 1 83 ? 14.830 -2.030 -9.499 1.00 87.06 83 SER A O 1
ATOM 621 N N . LEU A 1 84 ? 14.505 -0.545 -7.842 1.00 86.31 84 LEU A N 1
ATOM 622 C CA . LEU A 1 84 ? 15.772 0.171 -8.000 1.00 86.31 84 LEU A CA 1
ATOM 623 C C . LEU A 1 84 ? 16.922 -0.492 -7.234 1.00 86.31 84 LEU A C 1
ATOM 625 O O . LEU A 1 84 ? 18.068 -0.447 -7.680 1.00 86.31 84 LEU A O 1
ATOM 629 N N . ASN A 1 85 ? 16.634 -1.083 -6.074 1.00 87.25 85 ASN A N 1
ATOM 630 C CA . ASN A 1 85 ? 17.616 -1.726 -5.214 1.00 87.25 85 ASN A CA 1
ATOM 631 C C . ASN A 1 85 ? 17.029 -2.977 -4.549 1.00 87.25 85 ASN A C 1
ATOM 633 O O . ASN A 1 85 ? 16.564 -2.933 -3.411 1.00 87.25 85 ASN A O 1
ATOM 637 N N . PHE A 1 86 ? 17.132 -4.112 -5.242 1.00 85.94 86 PHE A N 1
ATOM 638 C CA . PHE A 1 86 ? 16.652 -5.410 -4.756 1.00 85.94 86 PHE A CA 1
ATOM 639 C C . PHE A 1 86 ? 17.176 -5.773 -3.360 1.00 85.94 86 PHE A C 1
ATOM 641 O O . PHE A 1 86 ? 16.427 -6.301 -2.541 1.00 85.94 86 PHE A O 1
ATOM 648 N N . LYS A 1 87 ? 18.432 -5.420 -3.047 1.00 87.12 87 LYS A N 1
ATOM 649 C CA . LYS A 1 87 ? 19.044 -5.741 -1.749 1.00 87.12 87 LYS A CA 1
ATOM 650 C C . LYS A 1 87 ? 18.326 -5.085 -0.576 1.00 87.12 87 LYS A C 1
ATOM 652 O O . LYS A 1 87 ? 18.298 -5.670 0.498 1.00 87.12 87 LYS A O 1
ATOM 657 N N . ALA A 1 88 ? 17.748 -3.897 -0.774 1.00 82.31 88 ALA A N 1
ATOM 658 C CA . ALA A 1 88 ? 17.020 -3.198 0.282 1.00 82.31 88 ALA A CA 1
ATOM 659 C C . ALA A 1 88 ? 15.792 -3.992 0.758 1.00 82.31 88 ALA A C 1
ATOM 661 O O . ALA A 1 88 ? 15.439 -3.913 1.931 1.00 82.31 88 ALA A O 1
ATOM 662 N N . CYS A 1 89 ? 15.183 -4.775 -0.137 1.00 85.75 89 CYS A N 1
ATOM 663 C CA . CYS A 1 89 ? 13.990 -5.564 0.159 1.00 85.75 89 CYS A CA 1
ATOM 664 C C . CYS A 1 89 ? 14.312 -7.021 0.514 1.00 85.75 89 CYS A C 1
ATOM 666 O O . CYS A 1 89 ? 13.567 -7.641 1.262 1.00 85.75 89 CYS A O 1
ATOM 668 N N . GLU A 1 90 ? 15.449 -7.564 0.064 1.00 86.50 90 GLU A N 1
ATOM 669 C CA . GLU A 1 90 ? 15.950 -8.853 0.572 1.00 86.50 90 GLU A CA 1
ATOM 670 C C . GLU A 1 90 ? 16.315 -8.787 2.061 1.00 86.50 90 GLU A C 1
ATOM 672 O O . GLU A 1 90 ? 16.142 -9.765 2.783 1.00 86.50 90 GLU A O 1
ATOM 677 N N . SER A 1 91 ? 16.806 -7.635 2.529 1.00 86.69 91 SER A N 1
ATOM 678 C CA . SER A 1 91 ? 17.152 -7.404 3.935 1.00 86.69 91 SER A CA 1
ATOM 679 C C . SER A 1 91 ? 16.003 -6.819 4.767 1.00 86.69 91 SER A C 1
ATOM 681 O O . SER A 1 91 ? 16.258 -6.200 5.801 1.00 86.69 91 SER A O 1
ATOM 683 N N . GLU A 1 92 ? 14.756 -6.932 4.303 1.00 86.62 92 GLU A N 1
ATOM 684 C CA . GLU A 1 92 ? 13.597 -6.383 5.006 1.00 86.62 92 GLU A CA 1
ATOM 685 C C . GLU A 1 92 ? 13.392 -7.091 6.357 1.00 86.62 92 GLU A C 1
ATOM 687 O O . GLU A 1 92 ? 13.371 -8.319 6.444 1.00 86.62 92 GLU A O 1
ATOM 692 N N . GLN A 1 93 ? 13.274 -6.302 7.426 1.00 89.31 93 GLN A N 1
ATOM 693 C CA . GLN A 1 93 ? 13.042 -6.807 8.778 1.00 89.31 93 GLN A CA 1
ATOM 694 C C . GLN A 1 93 ? 11.549 -6.874 9.086 1.00 89.31 93 GLN A C 1
ATOM 696 O O . GLN A 1 93 ? 10.781 -6.012 8.648 1.00 89.31 93 GLN A O 1
ATOM 701 N N . TYR A 1 94 ? 11.180 -7.881 9.872 1.00 87.62 94 TYR A N 1
ATOM 702 C CA . TYR A 1 94 ? 9.815 -8.144 10.304 1.00 87.62 94 TYR A CA 1
ATOM 703 C C . TYR A 1 94 ? 9.733 -8.068 11.830 1.00 87.62 94 TYR A C 1
ATOM 705 O O . TYR A 1 94 ? 10.682 -8.463 12.514 1.00 87.62 94 TYR A O 1
ATOM 713 N N . ASP A 1 95 ? 8.630 -7.535 12.346 1.00 86.88 95 ASP A N 1
ATOM 714 C CA . ASP A 1 95 ? 8.353 -7.458 13.782 1.00 86.88 95 ASP A CA 1
ATOM 715 C C . ASP A 1 95 ? 7.873 -8.804 14.363 1.00 86.88 95 ASP A C 1
ATOM 717 O O . ASP A 1 95 ? 7.858 -9.840 13.686 1.00 86.88 95 ASP A O 1
ATOM 721 N N . GLU A 1 96 ? 7.531 -8.818 15.655 1.00 85.06 96 GLU A N 1
ATOM 722 C CA . GLU A 1 96 ? 7.097 -10.037 16.349 1.00 85.06 96 GLU A CA 1
ATOM 723 C C . GLU A 1 96 ? 5.747 -10.563 15.836 1.00 85.06 96 GLU A C 1
ATOM 725 O O . GLU A 1 96 ? 5.457 -11.763 15.978 1.00 85.06 96 GLU A O 1
ATOM 730 N N . GLU A 1 97 ? 4.964 -9.669 15.231 1.00 81.06 97 GLU A N 1
ATOM 731 C CA . GLU A 1 97 ? 3.674 -9.863 14.579 1.00 81.06 97 GLU A CA 1
ATOM 732 C C . GLU A 1 97 ? 3.810 -10.326 13.118 1.00 81.06 97 GLU A C 1
ATOM 734 O O . GLU A 1 97 ? 2.823 -10.747 12.509 1.00 81.06 97 GLU A O 1
ATOM 739 N N . GLY A 1 98 ? 5.026 -10.318 12.563 1.00 81.44 98 GLY A N 1
ATOM 740 C CA . GLY A 1 98 ? 5.311 -10.749 11.196 1.00 81.44 98 GLY A CA 1
ATOM 741 C C . GLY A 1 98 ? 4.964 -9.706 10.133 1.00 81.44 98 GLY A C 1
ATOM 742 O O . GLY A 1 98 ? 4.837 -10.055 8.958 1.00 81.44 98 GLY A O 1
ATOM 743 N N . LEU A 1 99 ? 4.815 -8.437 10.514 1.00 86.06 99 LEU A N 1
ATOM 744 C CA . LEU A 1 99 ? 4.706 -7.311 9.595 1.00 86.06 99 LEU A CA 1
ATOM 745 C C . LEU A 1 99 ? 6.094 -6.802 9.246 1.00 86.06 99 LEU A C 1
ATOM 747 O O . LEU A 1 99 ? 6.979 -6.712 10.096 1.00 86.06 99 LEU A O 1
ATOM 751 N N . SER A 1 100 ? 6.289 -6.423 7.986 1.00 88.88 100 SER A N 1
ATOM 752 C CA . SER A 1 100 ? 7.522 -5.741 7.635 1.00 88.88 100 SER A CA 1
ATOM 753 C C . SER A 1 100 ? 7.565 -4.351 8.257 1.00 88.88 100 SER A C 1
ATOM 755 O O . SER A 1 100 ? 6.528 -3.700 8.407 1.00 88.88 100 SER A O 1
ATOM 757 N N . TRP A 1 101 ? 8.763 -3.854 8.569 1.00 90.81 101 TRP A N 1
ATOM 758 C CA . TRP A 1 101 ? 8.934 -2.507 9.129 1.00 90.81 101 TRP A CA 1
ATOM 759 C C . TRP A 1 101 ? 8.239 -1.426 8.277 1.00 90.81 101 TRP A C 1
ATOM 761 O O . TRP A 1 101 ? 7.718 -0.445 8.813 1.00 90.81 101 TRP A O 1
ATOM 771 N N . TYR A 1 102 ? 8.189 -1.614 6.951 1.00 90.56 102 TYR A N 1
ATOM 772 C CA . TYR A 1 102 ? 7.520 -0.694 6.040 1.00 90.56 102 TYR A CA 1
ATOM 773 C C . TYR A 1 102 ? 5.999 -0.753 6.208 1.00 90.56 102 TYR A C 1
ATOM 775 O O . TYR A 1 102 ? 5.369 0.285 6.413 1.00 90.56 102 TYR A O 1
ATOM 783 N N . ALA A 1 103 ? 5.408 -1.950 6.197 1.00 88.56 103 ALA A N 1
ATOM 784 C CA . ALA A 1 103 ? 3.974 -2.127 6.426 1.00 88.56 103 ALA A CA 1
ATOM 785 C C . ALA A 1 103 ? 3.550 -1.650 7.828 1.00 88.56 103 ALA A C 1
ATOM 787 O O . ALA A 1 103 ? 2.550 -0.945 7.966 1.00 88.56 103 ALA A O 1
ATOM 788 N N . ALA A 1 104 ? 4.346 -1.951 8.858 1.00 89.75 104 ALA A N 1
ATOM 789 C CA . ALA A 1 104 ? 4.123 -1.478 10.222 1.00 89.75 104 ALA A CA 1
ATOM 790 C C . ALA A 1 104 ? 4.111 0.058 10.291 1.00 89.75 104 ALA A C 1
ATOM 792 O O . ALA A 1 104 ? 3.233 0.646 10.921 1.00 89.75 104 ALA A O 1
ATOM 793 N N . SER A 1 105 ? 5.020 0.728 9.571 1.00 90.31 105 SER A N 1
ATOM 794 C CA . SER A 1 105 ? 5.057 2.195 9.514 1.00 90.31 105 SER A CA 1
ATOM 795 C C . SER A 1 105 ? 3.813 2.805 8.856 1.00 90.31 105 SER A C 1
ATOM 797 O O . SER A 1 105 ? 3.332 3.848 9.298 1.00 90.31 105 SER A O 1
ATOM 799 N N . GLN A 1 106 ? 3.253 2.144 7.837 1.00 89.25 106 GLN A N 1
ATOM 800 C CA . GLN A 1 106 ? 2.011 2.576 7.193 1.00 89.25 106 GLN A CA 1
ATOM 801 C C . GLN A 1 106 ? 0.822 2.440 8.142 1.00 89.25 106 GLN A C 1
ATOM 803 O O . GLN A 1 106 ? 0.023 3.367 8.253 1.00 89.25 106 GLN A O 1
ATOM 808 N N . LEU A 1 107 ? 0.713 1.304 8.837 1.00 86.62 107 LEU A N 1
ATOM 809 C CA . LEU A 1 107 ? -0.358 1.069 9.805 1.00 86.62 107 LEU A CA 1
ATOM 810 C C . LEU A 1 107 ? -0.270 2.053 10.973 1.00 86.62 107 LEU A C 1
ATOM 812 O O . LEU A 1 107 ? -1.279 2.651 11.326 1.00 86.62 107 LEU A O 1
ATOM 816 N N . ALA A 1 108 ? 0.932 2.300 11.497 1.00 88.12 108 ALA A N 1
ATOM 817 C CA . ALA A 1 108 ? 1.153 3.296 12.540 1.00 88.12 108 ALA A CA 1
ATOM 818 C C . ALA A 1 108 ? 0.795 4.717 12.075 1.00 88.12 108 ALA A C 1
ATOM 820 O O . ALA A 1 108 ? 0.227 5.494 12.838 1.00 88.12 108 ALA A O 1
ATOM 821 N N . ALA A 1 109 ? 1.087 5.070 10.818 1.00 86.69 109 ALA A N 1
ATOM 822 C CA . ALA A 1 109 ? 0.695 6.361 10.257 1.00 86.69 109 ALA A CA 1
ATOM 823 C C . ALA A 1 109 ? -0.830 6.496 10.109 1.00 86.69 109 ALA A C 1
ATOM 825 O O . ALA A 1 109 ? -1.367 7.581 10.332 1.00 86.69 109 ALA A O 1
ATOM 826 N N . LEU A 1 110 ? -1.525 5.413 9.744 1.00 82.06 110 LEU A N 1
ATOM 827 C CA . LEU A 1 110 ? -2.987 5.382 9.664 1.00 82.06 110 LEU A CA 1
ATOM 828 C C . LEU A 1 110 ? -3.625 5.472 11.054 1.00 82.06 110 LEU A C 1
ATOM 830 O O . LEU A 1 110 ? -4.514 6.295 11.240 1.00 82.06 110 LEU A O 1
ATOM 834 N N . ASP A 1 111 ? -3.122 4.721 12.031 1.00 84.06 111 ASP A N 1
ATOM 835 C CA . ASP A 1 111 ? -3.566 4.797 13.428 1.00 84.06 111 ASP A CA 1
ATOM 836 C C . ASP A 1 111 ? -3.354 6.210 13.997 1.00 84.06 111 ASP A C 1
ATOM 838 O O . ASP A 1 111 ? -4.283 6.849 14.492 1.00 84.06 111 ASP A O 1
ATOM 842 N N . TRP A 1 112 ? -2.165 6.791 13.790 1.00 85.00 112 TRP A N 1
ATOM 843 C CA . TRP A 1 112 ? -1.885 8.178 14.170 1.00 85.00 112 TRP A CA 1
ATOM 844 C C . TRP A 1 112 ? -2.850 9.174 13.517 1.00 85.00 112 TRP A C 1
ATOM 846 O O . TRP A 1 112 ? -3.272 10.141 14.158 1.00 85.00 112 TRP A O 1
ATOM 856 N N . LEU A 1 113 ? -3.223 8.952 12.257 1.00 80.81 113 LEU A N 1
ATOM 857 C CA . LEU A 1 113 ? -4.166 9.804 11.540 1.00 80.81 113 LEU A CA 1
ATOM 858 C C . LEU A 1 113 ? -5.592 9.683 12.094 1.00 80.81 113 LEU A C 1
ATOM 860 O O . LEU A 1 113 ? -6.300 10.689 12.156 1.00 80.81 113 LEU A O 1
ATOM 864 N N . GLU A 1 114 ? -5.993 8.491 12.539 1.00 78.81 114 GLU A N 1
ATOM 865 C CA . GLU A 1 114 ? -7.276 8.254 13.210 1.00 78.81 114 GLU A CA 1
ATOM 866 C C . GLU A 1 114 ? -7.349 8.932 14.586 1.00 78.81 114 GLU A C 1
ATOM 868 O O . GLU A 1 114 ? -8.416 9.412 14.971 1.00 78.81 114 GLU A O 1
ATOM 873 N N . THR A 1 115 ? -6.222 9.067 15.298 1.00 82.19 115 THR A N 1
ATOM 874 C CA . THR A 1 115 ? -6.177 9.796 16.585 1.00 82.19 115 THR A CA 1
ATOM 875 C C . THR A 1 115 ? -6.328 11.318 16.456 1.00 82.19 115 THR A C 1
ATOM 877 O O . THR A 1 115 ? -6.446 12.013 17.468 1.00 82.19 115 THR A O 1
ATOM 880 N N . GLN A 1 116 ? -6.327 11.878 15.240 1.00 83.94 116 GLN A N 1
ATOM 881 C CA . GLN A 1 116 ? -6.404 13.327 15.057 1.00 83.94 116 GLN A CA 1
ATOM 882 C C . GLN A 1 116 ? -7.807 13.872 15.357 1.00 83.94 116 GLN A C 1
ATOM 884 O O . GLN A 1 116 ? -8.793 13.541 14.698 1.00 83.94 116 GLN A O 1
ATOM 889 N N . GLU A 1 117 ? -7.889 14.802 16.309 1.00 80.88 117 GLU A N 1
ATOM 890 C CA . GLU A 1 117 ? -9.142 15.471 16.649 1.00 80.88 117 GLU A CA 1
ATOM 891 C C . GLU A 1 117 ? -9.585 16.441 15.542 1.00 80.88 117 GLU A C 1
ATOM 893 O O . GLU A 1 117 ? -8.931 17.452 15.254 1.00 80.88 117 GLU A O 1
ATOM 898 N N . GLY A 1 118 ? -10.748 16.156 14.956 1.00 82.38 118 GLY A N 1
ATOM 899 C CA . GLY A 1 118 ? -11.430 17.024 14.001 1.00 82.38 118 GLY A CA 1
ATOM 900 C C . GLY A 1 118 ? -11.380 16.504 12.567 1.00 82.38 118 GLY A C 1
ATOM 901 O O . GLY A 1 118 ? -10.317 16.320 11.973 1.00 82.38 118 GLY A O 1
ATOM 902 N N . ALA A 1 119 ? -12.566 16.353 11.971 1.00 81.06 119 ALA A N 1
ATOM 903 C CA . ALA A 1 119 ? -12.736 15.842 10.612 1.00 81.06 119 ALA A CA 1
ATOM 904 C C . ALA A 1 119 ? -11.930 16.626 9.561 1.00 81.06 119 ALA A C 1
ATOM 906 O O . ALA A 1 119 ? -11.445 16.034 8.602 1.00 81.06 119 ALA A O 1
ATOM 907 N N . SER A 1 120 ? -11.739 17.936 9.751 1.00 80.94 120 SER A N 1
ATOM 908 C CA . SER A 1 120 ? -10.956 18.779 8.841 1.00 80.94 120 SER A CA 1
ATOM 909 C C . SER A 1 120 ? -9.463 18.448 8.858 1.00 80.94 120 SER A C 1
ATOM 911 O O . SER A 1 120 ? -8.854 18.370 7.794 1.00 80.94 120 SER A O 1
ATOM 913 N N . LYS A 1 121 ? -8.871 18.204 10.034 1.00 83.56 121 LYS A N 1
ATOM 914 C CA . LYS A 1 121 ? -7.453 17.830 10.152 1.00 83.56 121 LYS A CA 1
ATOM 915 C C . LYS A 1 121 ? -7.202 16.453 9.553 1.00 83.56 121 LYS A C 1
ATOM 917 O O . LYS A 1 121 ? -6.266 16.299 8.772 1.00 83.56 121 LYS A O 1
ATOM 922 N N . MET A 1 122 ? -8.082 15.495 9.843 1.00 83.44 122 MET A N 1
ATOM 923 C CA . MET A 1 122 ? -8.024 14.164 9.241 1.00 83.44 122 MET A CA 1
ATOM 924 C C . MET A 1 122 ? -8.174 14.242 7.715 1.00 83.44 122 MET A C 1
ATOM 926 O O . MET A 1 122 ? -7.356 13.679 6.997 1.00 83.44 122 MET A O 1
ATOM 930 N N . ALA A 1 123 ? -9.149 14.998 7.199 1.00 85.00 123 ALA A N 1
ATOM 931 C CA . ALA A 1 123 ? -9.355 15.151 5.757 1.00 85.00 123 ALA A CA 1
ATOM 932 C C . ALA A 1 123 ? -8.143 15.773 5.046 1.00 85.00 123 ALA A C 1
ATOM 934 O O . ALA A 1 123 ? -7.737 15.286 3.992 1.00 85.00 123 ALA A O 1
ATOM 935 N N . ILE A 1 124 ? -7.542 16.820 5.623 1.00 87.44 124 ILE A N 1
ATOM 936 C CA . ILE A 1 124 ? -6.341 17.458 5.066 1.00 87.44 124 ILE A CA 1
ATOM 937 C C . ILE A 1 124 ? -5.152 16.490 5.106 1.00 87.44 124 ILE A C 1
ATOM 939 O O . ILE A 1 124 ? -4.429 16.378 4.115 1.00 87.44 124 ILE A O 1
ATOM 943 N N . GLY A 1 125 ? -4.970 15.768 6.215 1.00 87.38 125 GLY A N 1
ATOM 944 C CA . GLY A 1 125 ? -3.908 14.774 6.372 1.00 87.38 125 GLY A CA 1
ATOM 945 C C . GLY A 1 125 ? -4.022 13.641 5.351 1.00 87.38 125 GLY A C 1
ATOM 946 O O . GLY A 1 125 ? -3.093 13.428 4.571 1.00 87.38 125 GLY A O 1
ATOM 947 N N . VAL A 1 126 ? -5.188 12.986 5.287 1.00 86.88 126 VAL A N 1
ATOM 948 C CA . VAL A 1 126 ? -5.504 11.946 4.292 1.00 86.88 126 VAL A CA 1
ATOM 949 C C . VAL A 1 126 ? -5.296 12.481 2.877 1.00 86.88 126 VAL A C 1
ATOM 951 O O . VAL A 1 126 ? -4.595 11.861 2.082 1.00 86.88 126 VAL A O 1
ATOM 954 N N . GLY A 1 127 ? -5.885 13.636 2.550 1.00 88.38 127 GLY A N 1
ATOM 955 C CA . GLY A 1 127 ? -5.817 14.212 1.208 1.00 88.38 127 GLY A CA 1
ATOM 956 C C . GLY A 1 127 ? -4.381 14.493 0.771 1.00 88.38 127 GLY A C 1
ATOM 957 O O . GLY A 1 127 ? -3.989 14.124 -0.335 1.00 88.38 127 GLY A O 1
ATOM 958 N N . THR A 1 128 ? -3.570 15.071 1.659 1.00 88.31 128 THR A N 1
ATOM 959 C CA . THR A 1 128 ? -2.153 15.353 1.383 1.00 88.31 128 THR A CA 1
ATOM 960 C C . THR A 1 128 ? -1.362 14.063 1.175 1.00 88.31 128 THR A C 1
ATOM 962 O O . THR A 1 128 ? -0.625 13.950 0.194 1.00 88.31 128 THR A O 1
ATOM 965 N N . ALA A 1 129 ? -1.546 13.068 2.049 1.00 90.00 129 ALA A N 1
ATOM 966 C CA . ALA A 1 129 ? -0.880 11.774 1.926 1.00 90.00 129 ALA A CA 1
ATOM 967 C C . ALA A 1 129 ? -1.243 11.072 0.609 1.00 90.00 129 ALA A C 1
ATOM 969 O O . ALA A 1 129 ? -0.359 10.589 -0.098 1.00 90.00 129 ALA A O 1
ATOM 970 N N . VAL A 1 130 ? -2.526 11.079 0.233 1.00 91.50 130 VAL A N 1
ATOM 971 C CA . VAL A 1 130 ? -3.000 10.484 -1.023 1.00 91.50 130 VAL A CA 1
ATOM 972 C C . VAL A 1 130 ? -2.373 11.172 -2.230 1.00 91.50 130 VAL A C 1
ATOM 974 O O . VAL A 1 130 ? -1.912 10.481 -3.131 1.00 91.50 130 VAL A O 1
ATOM 977 N N . VAL A 1 131 ? -2.295 12.505 -2.256 1.00 93.12 131 VAL A N 1
ATOM 978 C CA . VAL A 1 131 ? -1.665 13.229 -3.374 1.00 93.12 131 VAL A CA 1
ATOM 979 C C . VAL A 1 131 ? -0.192 12.844 -3.518 1.00 93.12 131 VAL A C 1
ATOM 981 O O . VAL A 1 131 ? 0.246 12.508 -4.619 1.00 93.12 131 VAL A O 1
ATOM 984 N N . VAL A 1 132 ? 0.567 12.836 -2.419 1.00 92.44 132 VAL A N 1
ATOM 985 C CA . VAL A 1 132 ? 1.997 12.486 -2.438 1.00 92.44 132 VAL A CA 1
ATOM 986 C C . VAL A 1 132 ? 2.207 11.048 -2.911 1.00 92.44 132 VAL A C 1
ATOM 988 O O . VAL A 1 132 ? 2.986 10.799 -3.832 1.00 92.44 132 VAL A O 1
ATOM 991 N N . LEU A 1 133 ? 1.486 10.096 -2.322 1.00 93.06 133 LEU A N 1
ATOM 992 C CA . LEU A 1 133 ? 1.604 8.683 -2.674 1.00 93.06 133 LEU A CA 1
ATOM 993 C C . LEU A 1 133 ? 1.114 8.407 -4.105 1.00 93.06 133 LEU A C 1
ATOM 995 O O . LEU A 1 133 ? 1.671 7.550 -4.790 1.00 93.06 133 LEU A O 1
ATOM 999 N N . HIS A 1 134 ? 0.131 9.162 -4.602 1.00 93.06 134 HIS A N 1
ATOM 1000 C CA . HIS A 1 134 ? -0.317 9.060 -5.988 1.00 93.06 134 HIS A CA 1
ATOM 1001 C C . HIS A 1 134 ? 0.758 9.503 -6.977 1.00 93.06 134 HIS A C 1
ATOM 1003 O O . HIS A 1 134 ? 0.989 8.815 -7.969 1.00 93.06 134 HIS A O 1
ATOM 1009 N N . VAL A 1 135 ? 1.469 10.600 -6.692 1.00 92.81 135 VAL A N 1
ATOM 1010 C CA . VAL A 1 135 ? 2.611 11.029 -7.515 1.00 92.81 135 VAL A CA 1
ATOM 1011 C C . VAL A 1 135 ? 3.681 9.937 -7.556 1.00 92.81 135 VAL A C 1
ATOM 1013 O O . VAL A 1 135 ? 4.155 9.595 -8.637 1.00 92.81 135 VAL A O 1
ATOM 1016 N N . LEU A 1 136 ? 4.009 9.327 -6.414 1.00 91.69 136 LEU A N 1
ATOM 1017 C CA . LEU A 1 136 ? 4.979 8.227 -6.357 1.00 91.69 136 LEU A CA 1
ATOM 1018 C C . LEU A 1 136 ? 4.499 6.982 -7.117 1.00 91.69 136 LEU A C 1
ATOM 1020 O O . LEU A 1 136 ? 5.288 6.349 -7.814 1.00 91.69 136 LEU A O 1
ATOM 1024 N N . SER A 1 137 ? 3.206 6.663 -7.058 1.00 91.62 137 SER A N 1
ATOM 1025 C CA . SER A 1 137 ? 2.614 5.578 -7.848 1.00 91.62 137 SER A CA 1
ATOM 1026 C C . SER A 1 137 ? 2.651 5.857 -9.352 1.00 91.62 137 SER A C 1
ATOM 1028 O O . SER A 1 137 ? 2.937 4.956 -10.141 1.00 91.62 137 SER A O 1
ATOM 1030 N N . MET A 1 138 ? 2.436 7.105 -9.771 1.00 89.88 138 MET A N 1
ATOM 1031 C CA . MET A 1 138 ? 2.609 7.502 -11.170 1.00 89.88 138 MET A CA 1
ATOM 1032 C C . MET A 1 138 ? 4.071 7.406 -11.610 1.00 89.88 138 MET A C 1
ATOM 1034 O O . MET A 1 138 ? 4.344 6.940 -12.715 1.00 89.88 138 MET A O 1
ATOM 1038 N N . MET A 1 139 ? 5.022 7.775 -10.748 1.00 88.94 139 MET A N 1
ATOM 1039 C CA . MET A 1 139 ? 6.450 7.586 -11.024 1.00 88.94 139 MET A CA 1
ATOM 1040 C C . MET A 1 139 ? 6.809 6.102 -11.174 1.00 88.94 139 MET A C 1
ATOM 1042 O O . MET A 1 139 ? 7.461 5.747 -12.154 1.00 88.94 139 MET A O 1
ATOM 1046 N N . GLU A 1 140 ? 6.327 5.232 -10.279 1.00 89.25 140 GLU A N 1
ATOM 1047 C CA . GLU A 1 140 ? 6.477 3.771 -10.386 1.00 89.25 140 GLU A CA 1
ATOM 1048 C C . GLU A 1 140 ? 5.947 3.260 -11.738 1.00 89.25 140 GLU A C 1
ATOM 1050 O O . GLU A 1 140 ? 6.638 2.534 -12.459 1.00 89.25 140 GLU A O 1
ATOM 1055 N N . PHE A 1 141 ? 4.733 3.676 -12.114 1.00 88.12 141 PHE A N 1
ATOM 1056 C CA . PHE A 1 141 ? 4.113 3.295 -13.381 1.00 88.12 141 PHE A CA 1
ATOM 1057 C C . PHE A 1 141 ? 4.970 3.716 -14.582 1.00 88.12 141 PHE A C 1
ATOM 1059 O O . PHE A 1 141 ? 5.241 2.893 -15.461 1.00 88.12 141 PHE A O 1
ATOM 1066 N N . LEU A 1 142 ? 5.436 4.969 -14.606 1.00 88.25 142 LEU A N 1
ATOM 1067 C CA . LEU A 1 142 ? 6.272 5.500 -15.682 1.00 88.25 142 LEU A CA 1
ATOM 1068 C C . LEU A 1 142 ? 7.615 4.772 -15.776 1.00 88.25 142 LEU A C 1
ATOM 1070 O O . LEU A 1 142 ? 8.027 4.412 -16.876 1.00 88.25 142 LEU A O 1
ATOM 1074 N N . MET A 1 143 ? 8.279 4.510 -14.649 1.00 85.75 143 MET A N 1
ATOM 1075 C CA . MET A 1 143 ? 9.554 3.788 -14.625 1.00 85.75 143 MET A CA 1
ATOM 1076 C C . MET A 1 143 ? 9.413 2.380 -15.207 1.00 85.75 143 MET A C 1
ATOM 1078 O O . MET A 1 143 ? 10.180 1.999 -16.093 1.00 85.75 143 MET A O 1
ATOM 1082 N N . ASN A 1 144 ? 8.389 1.639 -14.779 1.00 83.56 144 ASN A N 1
ATOM 1083 C CA . ASN A 1 144 ? 8.144 0.281 -15.259 1.00 83.56 144 ASN A CA 1
ATOM 1084 C C . ASN A 1 144 ? 7.820 0.248 -16.763 1.00 83.56 144 ASN A C 1
ATOM 1086 O O . ASN A 1 144 ? 8.332 -0.605 -17.490 1.00 83.56 144 ASN A O 1
ATOM 1090 N N . HIS A 1 145 ? 7.025 1.198 -17.266 1.00 85.25 145 HIS A N 1
ATOM 1091 C CA . HIS A 1 145 ? 6.651 1.233 -18.685 1.00 85.25 145 HIS A CA 1
ATOM 1092 C C . HIS A 1 145 ? 7.781 1.737 -19.588 1.00 85.25 145 HIS A C 1
ATOM 1094 O O . HIS A 1 145 ? 7.987 1.185 -20.668 1.00 85.25 145 HIS A O 1
ATOM 1100 N N . MET A 1 146 ? 8.553 2.737 -19.154 1.00 84.06 146 MET A N 1
ATOM 1101 C CA . MET A 1 146 ? 9.693 3.246 -19.924 1.00 84.06 146 MET A CA 1
ATOM 1102 C C . MET A 1 146 ? 10.784 2.185 -20.088 1.00 84.06 146 MET A C 1
ATOM 1104 O O . MET A 1 146 ? 11.342 2.051 -21.178 1.00 84.06 146 MET A O 1
ATOM 1108 N N . LEU A 1 147 ? 11.048 1.384 -19.050 1.00 79.56 147 LEU A N 1
ATOM 1109 C CA . LEU A 1 147 ? 11.976 0.254 -19.132 1.00 79.56 147 LEU A CA 1
ATOM 1110 C C . LEU A 1 147 ? 11.502 -0.794 -20.145 1.00 79.56 147 LEU A C 1
ATOM 1112 O O . LEU A 1 147 ? 12.281 -1.218 -20.998 1.00 79.56 147 LEU A O 1
ATOM 1116 N N . MET A 1 148 ? 10.219 -1.162 -20.113 1.00 80.62 148 MET A N 1
ATOM 1117 C CA . MET A 1 148 ? 9.651 -2.116 -21.071 1.00 80.62 148 MET A CA 1
ATOM 1118 C C . MET A 1 148 ? 9.725 -1.600 -22.511 1.00 80.62 148 MET A C 1
ATOM 1120 O O . MET A 1 148 ? 10.140 -2.339 -23.404 1.00 80.62 148 MET A O 1
ATOM 1124 N N . ILE A 1 149 ? 9.392 -0.326 -22.744 1.00 86.25 149 ILE A N 1
ATOM 1125 C CA . ILE A 1 149 ? 9.498 0.298 -24.071 1.00 86.25 149 ILE A CA 1
ATOM 1126 C C . ILE A 1 149 ? 10.955 0.309 -24.547 1.00 86.25 149 ILE A C 1
ATOM 1128 O O . ILE A 1 149 ? 11.219 -0.030 -25.700 1.00 86.25 149 ILE A O 1
ATOM 1132 N N . ALA A 1 150 ? 11.910 0.642 -23.676 1.00 87.12 150 ALA A N 1
ATOM 1133 C CA . ALA A 1 150 ? 13.330 0.646 -24.018 1.00 87.12 150 ALA A CA 1
ATOM 1134 C C . ALA A 1 150 ? 13.837 -0.757 -24.392 1.00 87.12 150 ALA A C 1
ATOM 1136 O O . ALA A 1 150 ? 14.528 -0.909 -25.400 1.00 87.12 150 ALA A O 1
ATOM 1137 N N . VAL A 1 151 ? 13.453 -1.789 -23.633 1.00 87.00 151 VAL A N 1
ATOM 1138 C CA . VAL A 1 151 ? 13.824 -3.185 -23.916 1.00 87.00 151 VAL A CA 1
ATOM 1139 C C . VAL A 1 151 ? 13.212 -3.658 -25.234 1.00 87.00 151 VAL A C 1
ATOM 1141 O O . VAL A 1 151 ? 13.931 -4.177 -26.086 1.00 87.00 151 VAL A O 1
ATOM 1144 N N . VAL A 1 152 ? 11.911 -3.438 -25.450 1.00 90.06 152 VAL A N 1
ATOM 1145 C CA . VAL A 1 152 ? 11.231 -3.819 -26.700 1.00 90.06 152 VAL A CA 1
ATOM 1146 C C . VAL A 1 152 ? 11.827 -3.072 -27.894 1.00 90.06 152 VAL A C 1
ATOM 1148 O O . VAL A 1 152 ? 12.081 -3.680 -28.936 1.00 90.06 152 VAL A O 1
ATOM 1151 N N . GLY A 1 153 ? 12.106 -1.777 -27.738 1.00 92.06 153 GLY A N 1
ATOM 1152 C CA . GLY A 1 153 ? 12.764 -0.956 -28.750 1.00 92.06 153 GLY A CA 1
ATOM 1153 C C . GLY A 1 153 ? 14.163 -1.469 -29.092 1.00 92.06 153 GLY A C 1
ATOM 1154 O O . GLY A 1 153 ? 14.489 -1.618 -30.270 1.00 92.06 153 GLY A O 1
ATOM 1155 N N . PHE A 1 154 ? 14.964 -1.820 -28.083 1.00 93.12 154 PHE A N 1
ATOM 1156 C CA . PHE A 1 154 ? 16.304 -2.376 -28.271 1.00 93.12 154 PHE A CA 1
ATOM 1157 C C . PHE A 1 154 ? 16.278 -3.746 -28.958 1.00 93.12 154 PHE A C 1
ATOM 1159 O O . PHE A 1 154 ? 17.012 -3.958 -29.922 1.00 93.12 154 PHE A O 1
ATOM 1166 N N . VAL A 1 155 ? 15.407 -4.661 -28.517 1.00 92.81 155 VAL A N 1
ATOM 1167 C CA . VAL A 1 155 ? 15.248 -5.994 -29.126 1.00 92.81 155 VAL A CA 1
ATOM 1168 C C . VAL A 1 155 ? 14.796 -5.874 -30.581 1.00 92.81 155 VAL A C 1
ATOM 1170 O O . VAL A 1 155 ? 15.368 -6.524 -31.456 1.00 92.81 155 VAL A O 1
ATOM 1173 N N . SER A 1 156 ? 13.827 -4.999 -30.862 1.00 91.38 156 SER A N 1
ATOM 1174 C CA . SER A 1 156 ? 13.340 -4.746 -32.224 1.00 91.38 156 SER A CA 1
ATOM 1175 C C . SER A 1 156 ? 14.446 -4.175 -33.116 1.00 91.38 156 SER A C 1
ATOM 1177 O O . SER A 1 156 ? 14.660 -4.653 -34.230 1.00 91.38 156 SER A O 1
ATOM 1179 N N . TRP A 1 157 ? 15.205 -3.195 -32.615 1.00 93.06 157 TRP A N 1
ATOM 1180 C CA . TRP A 1 157 ? 16.349 -2.616 -33.321 1.00 93.06 157 TRP A CA 1
ATOM 1181 C C . TRP A 1 157 ? 17.453 -3.645 -33.602 1.00 93.06 157 TRP A C 1
ATOM 1183 O O . TRP A 1 157 ? 17.967 -3.715 -34.722 1.00 93.06 157 TRP A O 1
ATOM 1193 N N . TYR A 1 158 ? 17.794 -4.476 -32.614 1.00 93.12 158 TYR A N 1
ATOM 1194 C CA . TYR A 1 158 ? 18.803 -5.525 -32.752 1.00 93.12 158 TYR A CA 1
ATOM 1195 C C . TYR A 1 158 ? 18.366 -6.608 -33.752 1.00 93.12 158 TYR A C 1
ATOM 1197 O O . TYR A 1 158 ? 19.150 -7.005 -34.616 1.00 93.12 158 TYR A O 1
ATOM 1205 N N . GLY A 1 159 ? 17.098 -7.031 -33.698 1.00 89.69 159 GLY A N 1
ATOM 1206 C CA . GLY A 1 159 ? 16.506 -7.976 -34.647 1.00 89.69 159 GLY A CA 1
ATOM 1207 C C . GLY A 1 159 ? 16.589 -7.485 -36.094 1.00 89.69 159 GLY A C 1
ATOM 1208 O O . GLY A 1 159 ? 17.103 -8.203 -36.951 1.00 89.69 159 GLY A O 1
ATOM 1209 N N . MET A 1 160 ? 16.197 -6.230 -36.351 1.00 87.12 160 MET A N 1
ATOM 1210 C CA . MET A 1 160 ? 16.290 -5.612 -37.685 1.00 87.12 160 MET A CA 1
ATOM 1211 C C . MET A 1 160 ? 17.730 -5.561 -38.229 1.00 87.12 160 MET A C 1
ATOM 1213 O O . MET A 1 160 ? 17.955 -5.703 -39.434 1.00 87.12 160 MET A O 1
ATOM 1217 N N . ARG A 1 161 ? 18.736 -5.387 -37.360 1.00 85.19 161 ARG A N 1
ATOM 1218 C CA . ARG A 1 161 ? 20.151 -5.393 -37.771 1.00 85.19 161 ARG A CA 1
ATOM 1219 C C . ARG A 1 161 ? 20.688 -6.781 -38.116 1.00 85.19 161 ARG A C 1
ATOM 1221 O O . ARG A 1 161 ? 21.600 -6.885 -38.932 1.00 85.19 161 ARG A O 1
ATOM 1228 N N . ASN A 1 162 ? 20.155 -7.844 -37.520 1.00 78.69 162 ASN A N 1
ATOM 1229 C CA . ASN A 1 162 ? 20.618 -9.203 -37.806 1.00 78.69 162 ASN A CA 1
ATOM 1230 C C . ASN A 1 162 ? 19.952 -9.810 -39.049 1.00 78.69 162 ASN A C 1
ATOM 1232 O O . ASN A 1 162 ? 20.606 -10.575 -39.753 1.00 78.69 162 ASN A O 1
ATOM 1236 N N . THR A 1 163 ? 18.715 -9.428 -39.382 1.00 73.50 163 THR A N 1
ATOM 1237 C CA . THR A 1 163 ? 18.029 -9.877 -40.612 1.00 73.50 163 THR A CA 1
ATOM 1238 C C . THR A 1 163 ? 18.555 -9.218 -41.887 1.00 73.50 163 THR A C 1
ATOM 1240 O O . THR A 1 163 ? 18.307 -9.708 -42.982 1.00 73.50 163 THR A O 1
ATOM 1243 N N . THR A 1 164 ? 19.270 -8.099 -41.762 1.00 61.25 164 THR A N 1
ATOM 1244 C CA . THR A 1 164 ? 19.828 -7.339 -42.893 1.00 61.25 164 THR A CA 1
ATOM 1245 C C . THR A 1 164 ? 21.249 -7.754 -43.268 1.00 61.25 164 THR A C 1
ATOM 1247 O O . THR A 1 164 ? 21.782 -7.249 -44.254 1.00 61.25 164 THR A O 1
ATOM 1250 N N . LYS A 1 165 ? 21.868 -8.700 -42.545 1.00 57.88 165 LYS A N 1
ATOM 1251 C CA . LYS A 1 165 ? 23.115 -9.320 -43.007 1.00 57.88 165 LYS A CA 1
ATOM 1252 C C . LYS A 1 165 ? 22.778 -10.217 -44.202 1.00 57.88 165 LYS A C 1
ATOM 1254 O O . LYS A 1 165 ? 22.060 -11.198 -44.007 1.00 57.88 165 LYS A O 1
ATOM 1259 N N . PRO A 1 166 ? 23.252 -9.912 -45.424 1.00 60.72 166 PRO A N 1
ATOM 1260 C CA . PRO A 1 166 ? 23.016 -10.788 -46.558 1.00 60.72 166 PRO A CA 1
ATOM 1261 C C . PRO A 1 166 ? 23.626 -12.148 -46.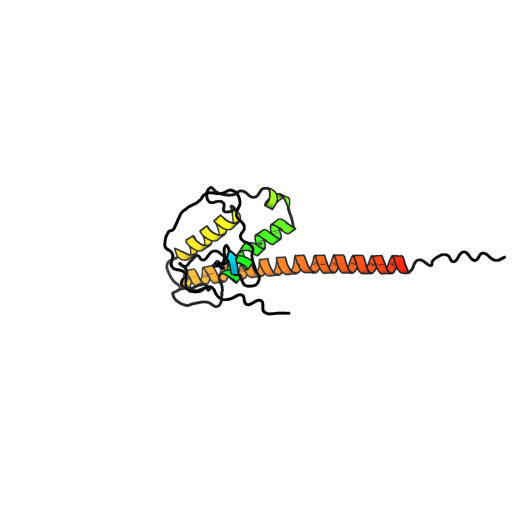225 1.00 60.72 166 PRO A C 1
ATOM 1263 O O . PRO A 1 166 ? 24.811 -12.240 -45.897 1.00 60.72 166 PRO A O 1
ATOM 1266 N N . VAL A 1 167 ? 22.813 -13.204 -46.286 1.00 62.44 167 VAL A N 1
ATOM 1267 C CA . VAL A 1 167 ? 23.335 -14.566 -46.378 1.00 62.44 167 VAL A CA 1
ATOM 1268 C C . VAL A 1 167 ? 24.242 -14.536 -47.597 1.00 62.44 167 VAL A C 1
ATOM 1270 O O . VAL A 1 167 ? 23.765 -14.287 -48.703 1.00 62.44 167 VAL A O 1
ATOM 1273 N N . ALA A 1 168 ? 25.551 -14.679 -47.388 1.00 59.88 168 ALA A N 1
ATOM 1274 C CA . ALA A 1 168 ? 26.489 -14.851 -48.478 1.00 59.88 168 ALA A CA 1
ATOM 1275 C C . ALA A 1 168 ? 26.048 -16.119 -49.209 1.00 59.88 168 ALA A C 1
ATOM 1277 O O . ALA A 1 168 ? 26.344 -17.233 -48.779 1.00 59.88 168 ALA A O 1
ATOM 1278 N N . VAL A 1 169 ? 25.251 -15.946 -50.264 1.00 57.91 169 VAL A N 1
ATOM 1279 C CA . VAL A 1 169 ? 24.941 -17.007 -51.206 1.00 57.91 169 VAL A CA 1
ATOM 1280 C C . VAL A 1 169 ? 26.288 -17.323 -51.824 1.00 57.91 169 VAL A C 1
ATOM 1282 O O . VAL A 1 169 ? 26.784 -16.581 -52.671 1.00 57.91 169 VAL A O 1
ATOM 1285 N N . ALA A 1 170 ? 26.932 -18.365 -51.303 1.00 56.41 170 ALA A N 1
ATOM 1286 C CA . ALA A 1 170 ? 28.091 -18.966 -51.919 1.00 56.41 170 ALA A CA 1
ATOM 1287 C C . ALA A 1 170 ? 27.634 -19.422 -53.304 1.00 56.41 170 ALA A C 1
ATOM 1289 O O . ALA A 1 170 ? 27.047 -20.491 -53.466 1.00 56.41 170 ALA A O 1
ATOM 1290 N N . ALA A 1 171 ? 27.830 -18.552 -54.291 1.00 53.53 171 ALA A N 1
ATOM 1291 C CA . ALA A 1 171 ? 27.706 -18.878 -55.691 1.00 53.53 171 ALA A CA 1
ATOM 1292 C C . ALA A 1 171 ? 28.817 -19.887 -55.998 1.00 53.53 171 ALA A C 1
ATOM 1294 O O . ALA A 1 171 ? 29.928 -19.529 -56.381 1.00 53.53 171 ALA A O 1
ATOM 1295 N N . ALA A 1 172 ? 28.526 -21.164 -55.760 1.00 54.44 172 ALA A N 1
ATOM 1296 C CA . ALA A 1 172 ? 29.275 -22.270 -56.317 1.00 54.44 172 ALA A CA 1
ATOM 1297 C C . ALA A 1 172 ? 28.966 -22.304 -57.820 1.00 54.44 172 ALA A C 1
ATOM 1299 O O . ALA A 1 172 ? 28.072 -23.016 -58.270 1.00 54.44 172 ALA A O 1
ATOM 1300 N N . ALA A 1 173 ? 29.661 -21.456 -58.579 1.00 48.19 173 ALA A N 1
ATOM 1301 C CA . ALA A 1 173 ? 29.726 -21.566 -60.025 1.00 48.19 173 ALA A CA 1
ATOM 1302 C C . ALA A 1 173 ? 30.518 -22.837 -60.362 1.00 48.19 173 ALA A C 1
ATOM 1304 O O . ALA A 1 173 ? 31.674 -22.981 -59.955 1.00 48.19 173 ALA A O 1
ATOM 1305 N N . LYS A 1 174 ? 29.866 -23.763 -61.062 1.00 43.59 174 LYS A N 1
ATOM 1306 C CA . LYS A 1 174 ? 30.458 -24.951 -61.670 1.00 43.59 174 LYS A CA 1
ATOM 1307 C C . LYS A 1 174 ? 30.041 -24.989 -63.131 1.00 43.59 174 LYS A C 1
ATOM 1309 O O . LYS A 1 174 ? 28.880 -24.603 -63.395 1.00 43.59 174 LYS A O 1
#

Foldseek 3Di:
DDPPPDDQDDDDDDPDDDDDDDPDDDQDLDPVQWDQDPNHIDGSFDDLPPPPDQADAFPNRGDPHGRSNVVLLLCLLVVVVCVVPVVVVVPFDADPVRDTPSRVVVSVLVVVLVPDPDSVSSCVSVVVSSVVSVVSNVVSVCVVVVVVCVVVVVVVVVVVVVVPPPPPPPPPDD